Protein AF-B2TQX1-F1 (afdb_monomer_lite)

Foldseek 3Di:
DPPLVVLVVVLVVLLVVLQPDPADELVRLLVSLLVLLVSLVVDPDPVSNVSSLVSNVVSCVRNVADNQLSCVSNDPVQNVQWDADPQQFIAGVNPHTQGHRQQWPHWDWDQDPNWIKIWTAGPVRWIFIDTPVDDTDTDD

Secondary structure (DSSP, 8-state):
--HHHHHHHHHHHHHHHHHH-S---HHHHHHHHHHHHHHHHH---HHHHHHHHHHHHHHHHHTT--TTGGGGGG-HHHHTTEEE-TT-EEEETTTEEEEEGGGEEEEEEEEETTEEEEEEEETTS-EEEEETT-----B-

Organism: Clostridium botulinum (strain Eklund 17B / Type B) (NCBI:txid935198)

Radius of gyration: 15.99 Å; chains: 1; bounding box: 36×34×49 Å

pLDDT: mean 88.45, std 12.3, range [44.62, 98.25]

Structure (mmCIF, N/CA/C/O backbone):
data_AF-B2TQX1-F1
#
_entry.id   AF-B2TQX1-F1
#
loop_
_atom_site.group_PDB
_atom_site.id
_atom_site.type_symbol
_atom_site.label_atom_id
_atom_site.label_alt_id
_atom_site.label_comp_id
_atom_site.label_asym_id
_atom_site.label_entity_id
_atom_site.label_seq_id
_atom_site.pdbx_PDB_ins_code
_atom_site.Cartn_x
_atom_site.Cartn_y
_atom_site.Cartn_z
_atom_site.occupancy
_atom_site.B_iso_or_equiv
_atom_site.auth_seq_id
_atom_site.auth_comp_id
_atom_site.auth_asym_id
_atom_site.auth_atom_id
_atom_site.pdbx_PDB_model_num
ATOM 1 N N . MET A 1 1 ? 16.869 -4.262 -30.860 1.00 44.62 1 MET A N 1
ATOM 2 C CA . MET A 1 1 ? 17.009 -3.705 -29.494 1.00 44.62 1 MET A CA 1
ATOM 3 C C . MET A 1 1 ? 15.974 -4.373 -28.601 1.00 44.62 1 MET A C 1
ATOM 5 O O . MET A 1 1 ? 14.815 -4.416 -28.986 1.00 44.62 1 MET A O 1
ATOM 9 N N . ASN A 1 2 ? 16.390 -4.963 -27.475 1.00 48.06 2 ASN A N 1
ATOM 10 C CA . ASN A 1 2 ? 15.507 -5.701 -26.563 1.00 48.06 2 ASN A CA 1
ATOM 11 C C . ASN A 1 2 ? 14.569 -4.731 -25.831 1.00 48.06 2 ASN A C 1
ATOM 13 O O . ASN A 1 2 ? 14.999 -4.053 -24.900 1.00 48.06 2 ASN A O 1
ATOM 17 N N . SER A 1 3 ? 13.293 -4.691 -26.218 1.00 56.56 3 SER A N 1
ATOM 18 C CA . SER A 1 3 ? 12.239 -3.905 -25.553 1.00 56.56 3 SER A CA 1
ATOM 19 C C . SER A 1 3 ? 12.158 -4.170 -24.043 1.00 56.56 3 SER A C 1
ATOM 21 O O . SER A 1 3 ? 11.907 -3.251 -23.269 1.00 56.56 3 SER A O 1
ATOM 23 N N . LYS A 1 4 ? 12.480 -5.398 -23.606 1.00 57.31 4 LYS A N 1
ATOM 24 C CA . LYS A 1 4 ? 12.574 -5.775 -22.186 1.00 57.31 4 LYS A CA 1
ATOM 25 C C . LYS A 1 4 ? 13.635 -4.994 -21.401 1.00 57.31 4 LYS A C 1
ATOM 27 O O . LYS A 1 4 ? 13.433 -4.729 -20.223 1.00 57.31 4 LYS A O 1
ATOM 32 N N . LYS A 1 5 ? 14.748 -4.617 -22.039 1.00 55.75 5 LYS A N 1
ATOM 33 C CA . LYS A 1 5 ? 15.839 -3.869 -21.392 1.00 55.75 5 LYS A CA 1
ATOM 34 C C . LYS A 1 5 ? 15.441 -2.404 -21.176 1.00 55.75 5 LYS A C 1
ATOM 36 O O . LYS A 1 5 ? 15.601 -1.885 -20.081 1.00 55.75 5 LYS A O 1
ATOM 41 N N . TYR A 1 6 ? 14.790 -1.808 -22.178 1.00 55.06 6 TYR A N 1
ATOM 42 C CA . TYR A 1 6 ? 14.272 -0.436 -22.118 1.00 55.06 6 TYR A CA 1
ATOM 43 C C . TYR A 1 6 ? 13.227 -0.230 -21.009 1.00 55.06 6 TYR A C 1
ATOM 45 O O . TYR A 1 6 ? 13.190 0.827 -20.391 1.00 55.06 6 TYR A O 1
ATOM 53 N N . GLY A 1 7 ? 12.397 -1.239 -20.718 1.00 70.31 7 GLY A N 1
ATOM 54 C CA . GLY A 1 7 ? 11.419 -1.155 -19.626 1.00 70.31 7 GLY A CA 1
ATOM 55 C C . GLY A 1 7 ? 12.045 -1.152 -18.224 1.00 70.31 7 GLY A C 1
ATOM 56 O O . GLY A 1 7 ? 11.476 -0.578 -17.301 1.00 70.31 7 GLY A O 1
ATOM 57 N N . GLN A 1 8 ? 13.221 -1.762 -18.055 1.00 78.00 8 GLN A N 1
ATOM 58 C CA . GLN A 1 8 ? 13.893 -1.859 -16.754 1.00 78.00 8 GLN A CA 1
ATOM 59 C C . GLN A 1 8 ? 14.699 -0.612 -16.411 1.00 78.00 8 GLN A C 1
ATOM 61 O O . GLN A 1 8 ? 14.729 -0.223 -15.246 1.00 78.00 8 GLN A O 1
ATOM 66 N N . ASP A 1 9 ? 15.293 0.039 -17.411 1.00 83.06 9 ASP A N 1
ATOM 67 C CA . ASP A 1 9 ? 16.005 1.303 -17.215 1.00 83.06 9 ASP A CA 1
ATOM 68 C C . ASP A 1 9 ? 15.056 2.375 -16.644 1.00 83.06 9 ASP A C 1
ATOM 70 O O . ASP A 1 9 ? 15.403 3.062 -15.685 1.00 83.06 9 ASP A O 1
ATOM 74 N N . VAL A 1 10 ? 13.806 2.411 -17.129 1.00 85.88 10 VAL A N 1
ATOM 75 C CA . VAL A 1 10 ? 12.736 3.280 -16.600 1.00 85.88 10 VAL A CA 1
ATOM 76 C C . VAL A 1 10 ? 12.408 2.958 -15.139 1.00 85.88 10 VAL A C 1
ATOM 78 O O . VAL A 1 10 ? 12.193 3.864 -14.332 1.00 85.88 10 VAL A O 1
ATOM 81 N N . PHE A 1 11 ? 12.385 1.675 -14.759 1.00 88.56 11 PHE A N 1
ATOM 82 C CA . PHE A 1 11 ? 12.166 1.303 -13.361 1.00 88.56 11 PHE A CA 1
ATOM 83 C C . PHE A 1 11 ? 13.309 1.773 -12.468 1.00 88.56 11 PHE A C 1
ATOM 85 O O . PHE A 1 11 ? 13.052 2.330 -11.404 1.00 88.56 11 PHE A O 1
ATOM 92 N N . ILE A 1 12 ? 14.556 1.585 -12.900 1.00 89.81 12 ILE A N 1
ATOM 93 C CA . ILE A 1 12 ? 15.744 1.994 -12.145 1.00 89.81 12 ILE A CA 1
ATOM 94 C C . ILE A 1 12 ? 15.778 3.514 -11.972 1.00 89.81 12 ILE A C 1
ATOM 96 O O . ILE A 1 12 ? 16.022 3.993 -10.866 1.00 89.81 12 ILE A O 1
ATOM 100 N N . GLU A 1 13 ? 15.496 4.272 -13.032 1.00 91.94 13 GLU A N 1
ATOM 101 C CA . GLU A 1 13 ? 15.418 5.733 -12.978 1.00 91.94 13 GLU A CA 1
ATOM 102 C C . GLU A 1 13 ? 14.380 6.191 -11.948 1.00 91.94 13 GLU A C 1
ATOM 104 O O . GLU A 1 13 ? 14.705 6.966 -11.046 1.00 91.94 13 GLU A O 1
ATOM 109 N N . LYS A 1 14 ? 13.164 5.630 -11.998 1.00 93.19 14 LYS A N 1
ATOM 110 C CA . LYS A 1 14 ? 12.097 5.998 -11.061 1.00 93.19 14 LYS A CA 1
ATOM 111 C C . LYS A 1 14 ? 12.399 5.589 -9.618 1.00 93.19 14 LYS A C 1
ATOM 113 O O . LYS A 1 14 ? 12.109 6.340 -8.688 1.00 93.19 14 LYS A O 1
ATOM 118 N N . ILE A 1 15 ? 13.002 4.417 -9.415 1.00 93.56 15 ILE A N 1
ATOM 119 C CA . ILE A 1 15 ? 13.465 3.960 -8.098 1.00 93.56 15 ILE A CA 1
ATOM 120 C C . ILE A 1 15 ? 14.505 4.936 -7.543 1.00 93.56 15 ILE A C 1
ATOM 122 O O . ILE A 1 15 ? 14.409 5.317 -6.380 1.00 93.56 15 ILE A O 1
ATOM 126 N N . ASN A 1 16 ? 15.473 5.363 -8.356 1.00 93.88 16 ASN A N 1
ATOM 127 C CA . ASN A 1 16 ? 16.507 6.308 -7.940 1.00 93.88 16 ASN A CA 1
ATOM 128 C C . ASN A 1 16 ? 15.929 7.692 -7.623 1.00 93.88 16 ASN A C 1
ATOM 130 O O . ASN A 1 16 ? 16.309 8.281 -6.613 1.00 93.88 16 ASN A O 1
ATOM 134 N N . GLU A 1 17 ? 14.988 8.185 -8.433 1.00 95.38 17 GLU A N 1
ATOM 135 C CA . GLU A 1 17 ? 14.259 9.433 -8.174 1.00 95.38 17 GLU A CA 1
ATOM 136 C C . GLU A 1 17 ? 13.582 9.394 -6.795 1.00 95.38 17 GLU A C 1
ATOM 138 O O . GLU A 1 17 ? 13.800 10.276 -5.965 1.00 95.38 17 GLU A O 1
ATOM 143 N N . LEU A 1 18 ? 12.812 8.338 -6.512 1.00 95.06 18 LEU A N 1
ATOM 144 C CA . LEU A 1 18 ? 12.091 8.195 -5.245 1.00 95.06 18 LEU A CA 1
ATOM 145 C C . LEU A 1 18 ? 13.027 7.937 -4.062 1.00 95.06 18 LEU A C 1
ATOM 147 O O . LEU A 1 18 ? 12.806 8.459 -2.974 1.00 95.06 18 LEU A O 1
ATOM 151 N N . LYS A 1 19 ? 14.096 7.164 -4.266 1.00 92.50 19 LYS A N 1
ATOM 152 C CA . LYS A 1 19 ? 15.097 6.874 -3.236 1.00 92.50 19 LYS A CA 1
ATOM 153 C C . LYS A 1 19 ? 15.841 8.130 -2.788 1.00 92.50 19 LYS A C 1
ATOM 155 O O . LYS A 1 19 ? 16.187 8.218 -1.610 1.00 92.50 19 LYS A O 1
ATOM 160 N N . ASN A 1 20 ? 16.106 9.055 -3.708 1.00 92.88 20 ASN A N 1
ATOM 161 C CA . ASN A 1 20 ? 16.886 10.266 -3.453 1.00 92.88 20 ASN A CA 1
ATOM 162 C C . ASN A 1 20 ? 16.022 11.492 -3.131 1.00 92.88 20 ASN A C 1
ATOM 164 O O . ASN A 1 20 ? 16.570 12.550 -2.833 1.00 92.88 20 ASN A O 1
ATOM 168 N N . LYS A 1 21 ? 14.691 11.372 -3.181 1.00 94.19 21 LYS A N 1
ATOM 169 C CA . LYS A 1 21 ? 13.789 12.436 -2.736 1.00 94.19 21 LYS A CA 1
ATOM 170 C C . LYS A 1 21 ? 14.009 12.698 -1.241 1.00 94.19 21 LYS A C 1
ATOM 172 O O . LYS A 1 21 ? 14.085 11.756 -0.458 1.00 94.19 21 LYS A O 1
ATOM 177 N N . GLU A 1 22 ? 14.126 13.973 -0.870 1.00 89.31 22 GLU A N 1
ATOM 178 C CA . GLU A 1 22 ? 14.482 14.380 0.499 1.00 89.31 22 GLU A CA 1
ATOM 179 C C . GLU A 1 22 ? 13.361 14.161 1.515 1.00 89.31 22 GLU A C 1
ATOM 181 O O . GLU A 1 22 ? 13.643 13.816 2.654 1.00 89.31 22 GLU A O 1
ATOM 186 N N . ASN A 1 23 ? 12.109 14.402 1.116 1.00 91.81 23 ASN A N 1
ATOM 187 C CA . ASN A 1 23 ? 10.949 14.327 2.001 1.00 91.81 23 ASN A CA 1
ATOM 188 C C . ASN A 1 23 ? 9.710 13.853 1.236 1.00 91.81 23 ASN A C 1
ATOM 190 O O . ASN A 1 23 ? 9.518 14.208 0.067 1.00 91.81 23 ASN A O 1
ATOM 194 N N . PHE A 1 24 ? 8.820 13.139 1.923 1.00 96.31 24 PHE A N 1
ATOM 195 C CA . PHE A 1 24 ? 7.490 12.788 1.426 1.00 96.31 24 PHE A CA 1
ATOM 196 C C . PHE A 1 24 ? 6.400 13.393 2.312 1.00 96.31 24 PHE A C 1
ATOM 198 O O . PHE A 1 24 ? 6.427 13.268 3.534 1.00 96.31 24 PHE A O 1
ATOM 205 N N . THR A 1 25 ? 5.399 14.011 1.683 1.00 96.56 25 THR A N 1
ATOM 206 C CA . THR A 1 25 ? 4.096 14.202 2.334 1.00 96.56 25 THR A CA 1
ATOM 207 C C . THR A 1 25 ? 3.382 12.851 2.430 1.00 96.56 25 THR A C 1
ATOM 209 O O . THR A 1 25 ? 3.742 11.909 1.720 1.00 96.56 25 THR A O 1
ATOM 212 N N . LEU A 1 26 ? 2.355 12.739 3.278 1.00 96.31 26 LEU A N 1
ATOM 213 C CA . LEU A 1 26 ? 1.568 11.506 3.376 1.00 96.31 26 LEU A CA 1
ATOM 214 C C . LEU A 1 26 ? 0.982 11.105 2.013 1.00 96.31 26 LEU A C 1
ATOM 216 O O . LEU A 1 26 ? 1.184 9.976 1.568 1.00 96.31 26 LEU A O 1
ATOM 220 N N . ASP A 1 27 ? 0.329 12.041 1.326 1.00 96.25 27 ASP A N 1
ATOM 221 C CA . ASP A 1 27 ? -0.319 11.783 0.038 1.00 96.25 27 ASP A CA 1
ATOM 222 C C . ASP A 1 27 ? 0.700 11.395 -1.043 1.00 96.25 27 ASP A C 1
ATOM 224 O O . ASP A 1 27 ? 0.510 10.403 -1.758 1.00 96.25 27 ASP A O 1
ATOM 228 N N . ASP A 1 28 ? 1.824 12.117 -1.123 1.00 96.56 28 ASP A N 1
ATOM 229 C CA . ASP A 1 28 ? 2.902 11.808 -2.069 1.00 96.56 28 ASP A CA 1
ATOM 230 C C . ASP A 1 28 ? 3.544 10.452 -1.776 1.00 96.56 28 ASP A C 1
ATOM 232 O O . ASP A 1 28 ? 3.858 9.698 -2.702 1.00 96.56 28 ASP A O 1
ATOM 236 N N . GLY A 1 29 ? 3.739 10.126 -0.497 1.00 97.44 29 GLY A N 1
ATOM 237 C CA . GLY A 1 29 ? 4.306 8.856 -0.062 1.00 97.44 29 GLY A CA 1
ATOM 238 C C . GLY A 1 29 ? 3.403 7.684 -0.425 1.00 97.44 29 GLY A C 1
ATOM 239 O O . GLY A 1 29 ? 3.859 6.744 -1.076 1.00 97.44 29 GLY A O 1
ATOM 240 N N . ILE A 1 30 ? 2.107 7.764 -0.110 1.00 97.88 30 ILE A N 1
ATOM 241 C CA . ILE A 1 30 ? 1.129 6.725 -0.468 1.00 97.88 30 ILE A CA 1
ATOM 242 C C . ILE A 1 30 ? 1.033 6.559 -1.989 1.00 97.88 30 ILE A C 1
ATOM 244 O O . ILE A 1 30 ? 1.037 5.430 -2.490 1.00 97.88 30 ILE A O 1
ATOM 248 N N . LYS A 1 31 ? 1.011 7.659 -2.751 1.00 97.62 31 LYS A N 1
ATOM 249 C CA . LYS A 1 31 ? 1.018 7.614 -4.221 1.00 97.62 31 LYS A CA 1
ATOM 250 C C . LYS A 1 31 ? 2.277 6.933 -4.768 1.00 97.62 31 LYS A C 1
ATOM 252 O O . LYS A 1 31 ? 2.191 6.107 -5.681 1.00 97.62 31 LYS A O 1
ATOM 257 N N . SER A 1 32 ? 3.436 7.248 -4.196 1.00 98.00 32 SER A N 1
ATOM 258 C CA . SER A 1 32 ? 4.723 6.667 -4.593 1.00 98.00 32 SER A CA 1
ATOM 259 C C . SER A 1 32 ? 4.792 5.176 -4.269 1.00 98.00 32 SER A C 1
ATOM 261 O O . SER A 1 32 ? 5.201 4.389 -5.116 1.00 98.00 32 SER A O 1
ATOM 263 N N . ILE A 1 33 ? 4.304 4.765 -3.097 1.00 98.25 33 ILE A N 1
ATOM 264 C CA . ILE A 1 33 ? 4.205 3.358 -2.687 1.00 98.25 33 ILE A CA 1
ATOM 265 C C . ILE A 1 33 ? 3.324 2.558 -3.652 1.00 98.25 33 ILE A C 1
ATOM 267 O O . ILE A 1 33 ? 3.730 1.490 -4.105 1.00 98.25 33 ILE A O 1
ATOM 271 N N . LYS A 1 34 ? 2.138 3.069 -4.009 1.00 98.00 34 LYS A N 1
ATOM 272 C CA . LYS A 1 34 ? 1.256 2.399 -4.982 1.00 98.00 34 LYS A CA 1
ATOM 273 C C . LYS A 1 34 ? 1.935 2.239 -6.341 1.00 98.00 34 LYS A C 1
ATOM 275 O O . LYS A 1 34 ? 1.926 1.146 -6.893 1.00 98.00 34 LYS A O 1
ATOM 280 N N . THR A 1 35 ? 2.594 3.298 -6.812 1.00 96.75 35 THR A N 1
ATOM 281 C CA . THR A 1 35 ? 3.352 3.287 -8.074 1.00 96.75 35 THR A CA 1
ATOM 282 C C . THR A 1 35 ? 4.470 2.244 -8.047 1.00 96.75 35 THR A C 1
ATOM 284 O O . THR A 1 35 ? 4.668 1.506 -9.009 1.00 96.75 35 THR A O 1
ATOM 287 N N . LEU A 1 36 ? 5.195 2.150 -6.933 1.00 97.19 36 LEU A N 1
ATOM 288 C CA . LEU A 1 36 ? 6.257 1.168 -6.742 1.00 97.19 36 LEU A CA 1
ATOM 289 C C . LEU A 1 36 ? 5.717 -0.267 -6.760 1.00 97.19 36 LEU A C 1
ATOM 291 O O . LEU A 1 36 ? 6.322 -1.129 -7.393 1.00 97.19 36 LEU A O 1
ATOM 295 N N . TYR A 1 37 ? 4.559 -0.526 -6.150 1.00 97.31 37 TYR A N 1
ATOM 296 C CA . TYR A 1 37 ? 3.905 -1.827 -6.274 1.00 97.31 37 TYR A CA 1
ATOM 297 C C . TYR A 1 37 ? 3.434 -2.114 -7.714 1.00 97.31 37 TYR A C 1
ATOM 299 O O . TYR A 1 37 ? 3.696 -3.209 -8.205 1.00 97.31 37 TYR A O 1
ATOM 307 N N . ASP A 1 38 ? 2.868 -1.134 -8.435 1.00 95.12 38 ASP A N 1
ATOM 308 C CA . ASP A 1 38 ? 2.506 -1.290 -9.860 1.00 95.12 38 ASP A CA 1
ATOM 309 C C . ASP A 1 38 ? 3.726 -1.655 -10.722 1.00 95.12 38 ASP A C 1
ATOM 311 O O . ASP A 1 38 ? 3.639 -2.459 -11.653 1.00 95.12 38 ASP A O 1
ATOM 315 N N . MET A 1 39 ? 4.884 -1.058 -10.426 1.00 94.19 39 MET A N 1
ATOM 316 C CA . MET A 1 39 ? 6.151 -1.386 -11.080 1.00 94.19 39 MET A CA 1
ATOM 317 C C . MET A 1 39 ? 6.629 -2.789 -10.700 1.00 94.19 39 MET A C 1
ATOM 319 O O . MET A 1 39 ? 7.095 -3.534 -11.561 1.00 94.19 39 MET A O 1
ATOM 323 N N . LYS A 1 40 ? 6.501 -3.167 -9.423 1.00 93.88 40 LYS A N 1
ATOM 324 C CA . LYS A 1 40 ? 6.919 -4.475 -8.905 1.00 93.88 40 LYS A CA 1
ATOM 325 C C . LYS A 1 40 ? 6.153 -5.631 -9.544 1.00 93.88 40 LYS A C 1
ATOM 327 O O . LYS A 1 40 ? 6.761 -6.678 -9.774 1.00 93.88 40 LYS A O 1
ATOM 332 N N . ASP A 1 41 ? 4.868 -5.446 -9.830 1.00 92.38 41 ASP A N 1
ATOM 333 C CA . ASP A 1 41 ? 4.018 -6.453 -10.481 1.00 92.38 41 ASP A CA 1
ATOM 334 C C . ASP A 1 41 ? 4.441 -6.702 -11.937 1.00 92.38 41 ASP A C 1
ATOM 336 O O . ASP A 1 41 ? 4.364 -7.821 -12.436 1.00 92.38 41 ASP A O 1
ATOM 340 N N . LYS A 1 42 ? 4.977 -5.669 -12.599 1.00 90.94 42 LYS A N 1
ATOM 341 C CA . LYS A 1 42 ? 5.449 -5.707 -13.994 1.00 90.94 42 LYS A CA 1
ATOM 342 C C . LYS A 1 42 ? 6.937 -6.050 -14.124 1.00 90.94 42 LYS A C 1
ATOM 344 O O . LYS A 1 42 ? 7.443 -6.196 -15.237 1.00 90.94 42 LYS A O 1
ATOM 349 N N . CYS A 1 43 ? 7.666 -6.132 -13.012 1.00 88.81 43 CYS A N 1
ATOM 350 C CA . CYS A 1 43 ? 9.106 -6.351 -13.009 1.00 88.81 43 CYS A CA 1
ATOM 351 C C . CYS A 1 43 ? 9.450 -7.844 -12.933 1.00 88.81 43 CYS A C 1
ATOM 353 O O . CYS A 1 43 ? 9.127 -8.520 -11.960 1.00 88.81 43 CYS A O 1
ATOM 355 N N . GLU A 1 44 ? 10.171 -8.348 -13.937 1.00 85.62 44 GLU A N 1
ATOM 356 C CA . GLU A 1 44 ? 10.629 -9.746 -13.983 1.00 85.62 44 GLU A CA 1
ATOM 357 C C . GLU A 1 44 ? 11.925 -9.985 -13.170 1.00 85.62 44 GLU A C 1
ATOM 359 O O . GLU A 1 44 ? 12.209 -11.119 -12.789 1.00 85.62 44 GLU A O 1
ATOM 364 N N . LEU A 1 45 ? 12.720 -8.943 -12.876 1.00 88.81 45 LEU A N 1
ATOM 365 C CA . LEU A 1 45 ? 14.010 -9.086 -12.183 1.00 88.81 45 LEU A CA 1
ATOM 366 C C . LEU A 1 45 ? 13.876 -9.004 -10.665 1.00 88.81 45 LEU A C 1
ATOM 368 O O . LEU A 1 45 ? 13.557 -7.951 -10.116 1.00 88.81 45 LEU A O 1
ATOM 372 N N . LEU A 1 46 ? 14.245 -10.088 -9.983 1.00 87.81 46 LEU A N 1
ATOM 373 C CA . LEU A 1 46 ? 14.210 -10.181 -8.520 1.00 87.81 46 LEU A CA 1
ATOM 374 C C . LEU A 1 46 ? 15.001 -9.062 -7.825 1.00 87.81 46 LEU A C 1
ATOM 376 O O . LEU A 1 46 ? 14.465 -8.414 -6.936 1.00 87.81 46 LEU A O 1
ATOM 380 N N . SER A 1 47 ? 16.214 -8.748 -8.289 1.00 89.75 47 SER A N 1
ATOM 381 C CA . SER A 1 47 ? 17.052 -7.700 -7.680 1.00 89.75 47 SER A CA 1
ATOM 382 C C . SER A 1 47 ? 16.407 -6.308 -7.696 1.00 89.75 47 SER A C 1
ATOM 384 O O . SER A 1 47 ? 16.554 -5.533 -6.748 1.00 89.75 47 SER A O 1
ATOM 386 N N . ILE A 1 48 ? 15.662 -5.981 -8.756 1.00 90.44 48 ILE A N 1
ATOM 387 C CA . ILE A 1 48 ? 14.918 -4.721 -8.850 1.00 90.44 48 ILE A CA 1
ATOM 388 C C . ILE A 1 48 ? 13.705 -4.766 -7.918 1.00 90.44 48 ILE A C 1
ATOM 390 O O . ILE A 1 48 ? 13.449 -3.792 -7.216 1.00 90.44 48 ILE A O 1
ATOM 394 N N . ARG A 1 49 ? 12.988 -5.895 -7.853 1.00 93.06 49 ARG A N 1
ATOM 395 C CA . ARG A 1 49 ? 11.839 -6.071 -6.947 1.00 93.06 49 ARG A CA 1
ATOM 396 C C . ARG A 1 49 ? 12.234 -5.932 -5.474 1.00 93.06 49 ARG A C 1
ATOM 398 O O . ARG A 1 49 ? 11.522 -5.257 -4.737 1.00 93.06 49 ARG A O 1
ATOM 405 N N . ASP A 1 50 ? 13.374 -6.489 -5.074 1.00 93.94 50 ASP A N 1
ATOM 406 C CA . ASP A 1 50 ? 13.908 -6.350 -3.712 1.00 93.94 50 ASP A CA 1
ATOM 407 C C . ASP A 1 50 ? 14.281 -4.892 -3.410 1.00 93.94 50 ASP A C 1
ATOM 409 O O . ASP A 1 50 ? 13.996 -4.363 -2.334 1.00 93.94 50 ASP A O 1
ATOM 413 N N . THR A 1 51 ? 14.865 -4.202 -4.395 1.00 94.94 51 THR A N 1
ATOM 414 C CA . THR A 1 51 ? 15.161 -2.768 -4.285 1.00 94.94 51 THR A CA 1
ATOM 415 C C . THR A 1 51 ? 13.880 -1.946 -4.125 1.00 94.94 51 THR A C 1
ATOM 417 O O . THR A 1 51 ? 13.840 -1.031 -3.302 1.00 94.94 51 THR A O 1
ATOM 420 N N . ILE A 1 52 ? 12.818 -2.281 -4.866 1.00 96.00 52 ILE A N 1
ATOM 421 C CA . ILE A 1 52 ? 11.506 -1.644 -4.727 1.00 96.00 52 ILE A CA 1
ATOM 422 C C . ILE A 1 52 ? 10.967 -1.817 -3.300 1.00 96.00 52 ILE A C 1
ATOM 424 O O . ILE A 1 52 ? 10.525 -0.832 -2.714 1.00 96.00 52 ILE A O 1
ATOM 428 N N . ASP A 1 53 ? 11.050 -3.015 -2.714 1.00 95.88 53 ASP A N 1
ATOM 429 C CA . ASP A 1 53 ? 10.593 -3.255 -1.336 1.00 95.88 53 ASP A CA 1
ATOM 430 C C . ASP A 1 53 ? 11.344 -2.396 -0.316 1.00 95.88 53 ASP A C 1
ATOM 432 O O . ASP A 1 53 ? 10.733 -1.811 0.581 1.00 95.88 53 ASP A O 1
ATOM 436 N N . ILE A 1 54 ? 12.661 -2.255 -0.480 1.00 95.88 54 ILE A N 1
ATOM 437 C CA . ILE A 1 54 ? 13.477 -1.377 0.368 1.00 95.88 54 ILE A CA 1
ATOM 438 C C . ILE A 1 54 ? 12.998 0.075 0.261 1.00 95.88 54 ILE A C 1
ATOM 440 O O . ILE A 1 54 ? 12.836 0.743 1.284 1.00 95.88 54 ILE A O 1
ATOM 444 N N . VAL A 1 55 ? 12.745 0.570 -0.956 1.00 96.94 55 VAL A N 1
ATOM 445 C CA . VAL A 1 55 ? 12.276 1.950 -1.158 1.00 96.94 55 VAL A CA 1
ATOM 446 C C . VAL A 1 55 ? 10.861 2.143 -0.614 1.00 96.94 55 VAL A C 1
ATOM 448 O O . VAL A 1 55 ? 10.617 3.145 0.051 1.00 96.94 55 VAL A O 1
ATOM 451 N N . ILE A 1 56 ? 9.949 1.184 -0.803 1.00 98.06 56 ILE A N 1
ATOM 452 C CA . ILE A 1 56 ? 8.602 1.219 -0.211 1.00 98.06 56 ILE A CA 1
ATOM 453 C C . ILE A 1 56 ? 8.692 1.373 1.308 1.00 98.06 56 ILE A C 1
ATOM 455 O O . ILE A 1 56 ? 8.026 2.238 1.876 1.00 98.06 56 ILE A O 1
ATOM 459 N N . PHE A 1 57 ? 9.527 0.570 1.974 1.00 96.19 57 PHE A N 1
ATOM 460 C CA . PHE A 1 57 ? 9.670 0.643 3.428 1.00 96.19 57 PHE A CA 1
ATOM 461 C C . PHE A 1 57 ? 10.338 1.934 3.898 1.00 96.19 57 PHE A C 1
ATOM 463 O O . PHE A 1 57 ? 9.933 2.465 4.930 1.00 96.19 57 PHE A O 1
ATOM 470 N N . LYS A 1 58 ? 11.298 2.471 3.135 1.00 96.19 58 LYS A N 1
ATOM 471 C CA . LYS A 1 58 ? 11.880 3.791 3.405 1.00 96.19 58 LYS A CA 1
ATOM 472 C C . LYS A 1 58 ? 10.804 4.882 3.353 1.00 96.19 58 LYS A C 1
ATOM 474 O O . LYS A 1 58 ? 10.654 5.625 4.316 1.00 96.19 58 LYS A O 1
ATOM 479 N N . ILE A 1 59 ? 10.016 4.936 2.275 1.00 97.56 59 ILE A N 1
ATOM 480 C CA . ILE A 1 59 ? 8.939 5.928 2.123 1.00 97.56 59 ILE A CA 1
ATOM 481 C C . ILE A 1 59 ? 7.910 5.774 3.246 1.00 97.56 59 ILE A C 1
ATOM 483 O O . ILE A 1 59 ? 7.515 6.769 3.845 1.00 97.56 59 ILE A O 1
ATOM 487 N N . ALA A 1 60 ? 7.506 4.539 3.564 1.00 96.75 60 ALA A N 1
ATOM 488 C CA . ALA A 1 60 ? 6.566 4.260 4.648 1.00 96.75 60 ALA A CA 1
ATOM 489 C C . ALA A 1 60 ? 7.075 4.792 5.998 1.00 96.75 60 ALA A C 1
ATOM 491 O O . ALA A 1 60 ? 6.309 5.394 6.746 1.00 96.75 60 ALA A O 1
ATOM 492 N N . GLN A 1 61 ? 8.369 4.630 6.286 1.00 95.19 61 GLN A N 1
ATOM 493 C CA . GLN A 1 61 ? 8.986 5.172 7.494 1.00 95.19 61 GLN A CA 1
ATOM 494 C C . GLN A 1 61 ? 8.954 6.707 7.522 1.00 95.19 61 GLN A C 1
ATOM 496 O O . GLN A 1 61 ? 8.616 7.278 8.556 1.00 95.19 61 GLN A O 1
ATOM 501 N N . GLU A 1 62 ? 9.261 7.371 6.405 1.00 95.50 62 GLU A N 1
ATOM 502 C CA . GLU A 1 62 ? 9.272 8.840 6.319 1.00 95.50 62 GLU A CA 1
ATOM 503 C C . GLU A 1 62 ? 7.887 9.465 6.522 1.00 95.50 62 GLU A C 1
ATOM 505 O O . GLU A 1 62 ? 7.766 10.511 7.156 1.00 95.50 62 GLU A O 1
ATOM 510 N N . ILE A 1 63 ? 6.828 8.801 6.054 1.00 95.81 63 ILE A N 1
ATOM 511 C CA . ILE A 1 63 ? 5.441 9.252 6.255 1.00 95.81 63 ILE A CA 1
ATOM 512 C C . ILE A 1 63 ? 4.809 8.718 7.554 1.00 95.81 63 ILE A C 1
ATOM 514 O O . ILE A 1 63 ? 3.603 8.879 7.766 1.00 95.81 63 ILE A O 1
ATOM 518 N N . PHE A 1 64 ? 5.607 8.089 8.429 1.00 94.50 64 PHE A N 1
ATOM 519 C CA . PHE A 1 64 ? 5.171 7.472 9.688 1.00 94.50 64 PHE A CA 1
ATOM 520 C C . PHE A 1 64 ? 4.009 6.483 9.497 1.00 94.50 64 PHE A C 1
ATOM 522 O O . PHE A 1 64 ? 3.001 6.546 10.197 1.00 94.50 64 PHE A O 1
ATOM 529 N N . PHE A 1 65 ? 4.128 5.595 8.512 1.00 95.50 65 PHE A N 1
ATOM 530 C CA . PHE A 1 65 ? 3.138 4.575 8.184 1.00 95.50 65 PHE A CA 1
ATOM 531 C C . PHE A 1 65 ? 3.711 3.184 8.454 1.00 95.50 65 PHE A C 1
ATOM 533 O O . PHE A 1 65 ? 4.793 2.834 7.979 1.00 95.50 65 PHE A O 1
ATOM 540 N N . SER A 1 66 ? 2.981 2.375 9.224 1.00 93.81 66 SER A N 1
ATOM 541 C CA . SER A 1 66 ? 3.428 1.041 9.630 1.00 93.81 66 SER A CA 1
ATOM 542 C C . SER A 1 66 ? 3.885 0.177 8.449 1.00 93.81 66 SER A C 1
ATOM 544 O O . SER A 1 66 ? 3.195 0.032 7.434 1.00 93.81 66 SER A O 1
ATOM 546 N N . LYS A 1 67 ? 5.032 -0.491 8.630 1.00 93.06 67 LYS A N 1
ATOM 547 C CA . LYS A 1 67 ? 5.578 -1.476 7.683 1.00 93.06 67 LYS A CA 1
ATOM 548 C C . LYS A 1 67 ? 4.608 -2.628 7.407 1.00 93.06 67 LYS A C 1
ATOM 550 O O . LYS A 1 67 ? 4.662 -3.236 6.345 1.00 93.06 67 LYS A O 1
ATOM 555 N N . ILE A 1 68 ? 3.734 -2.958 8.354 1.00 94.69 68 ILE A N 1
ATOM 556 C CA . ILE A 1 68 ? 2.716 -3.990 8.139 1.00 94.69 68 ILE A CA 1
ATOM 557 C C . ILE A 1 68 ? 1.596 -3.409 7.280 1.00 94.69 68 ILE A C 1
ATOM 559 O O . ILE A 1 68 ? 1.231 -4.008 6.270 1.00 94.69 68 ILE A O 1
ATOM 563 N N . ALA A 1 69 ? 1.108 -2.218 7.633 1.00 95.12 69 ALA A N 1
ATOM 564 C CA . ALA A 1 69 ? 0.028 -1.547 6.922 1.00 95.12 69 ALA A CA 1
ATOM 565 C C . ALA A 1 69 ? 0.359 -1.278 5.451 1.00 95.12 69 ALA A C 1
ATOM 567 O O . ALA A 1 69 ? -0.511 -1.431 4.599 1.00 95.12 69 ALA A O 1
ATOM 568 N N . VAL A 1 70 ? 1.610 -0.937 5.120 1.00 96.25 70 VAL A N 1
ATOM 569 C CA . VAL A 1 70 ? 2.001 -0.651 3.727 1.00 96.25 70 VAL A CA 1
ATOM 570 C C . VAL A 1 70 ? 1.803 -1.847 2.791 1.00 96.25 70 VAL A C 1
ATOM 572 O O . VAL A 1 70 ? 1.582 -1.671 1.594 1.00 96.25 70 VAL A O 1
ATOM 575 N N . ASN A 1 71 ? 1.820 -3.073 3.325 1.00 95.56 71 ASN A N 1
ATOM 576 C CA . ASN A 1 71 ? 1.592 -4.282 2.536 1.00 95.56 71 ASN A CA 1
ATOM 577 C C . ASN A 1 71 ? 0.148 -4.408 2.043 1.00 95.56 71 ASN A C 1
ATOM 579 O O . ASN A 1 71 ? -0.103 -5.210 1.149 1.00 95.56 71 ASN A O 1
ATOM 583 N N . ILE A 1 72 ? -0.794 -3.605 2.551 1.00 94.00 72 ILE A N 1
ATOM 584 C CA . ILE A 1 72 ? -2.161 -3.569 2.019 1.00 94.00 72 ILE A CA 1
ATOM 585 C C . ILE A 1 72 ? -2.180 -3.158 0.539 1.00 94.00 72 ILE A C 1
ATOM 587 O O . ILE A 1 72 ? -2.993 -3.645 -0.241 1.00 94.00 72 ILE A O 1
ATOM 591 N N . PHE A 1 73 ? -1.227 -2.316 0.125 1.00 96.25 73 PHE A N 1
ATOM 592 C CA . PHE A 1 73 ? -1.096 -1.871 -1.258 1.00 96.25 73 PHE A CA 1
ATOM 593 C C . PHE A 1 73 ? -0.429 -2.913 -2.154 1.00 96.25 73 PHE A C 1
ATOM 595 O O . PHE A 1 73 ? -0.417 -2.728 -3.363 1.00 96.25 73 PHE A O 1
ATOM 602 N N . LYS A 1 74 ? 0.094 -4.020 -1.617 1.00 95.31 74 LYS A N 1
ATOM 603 C CA . LYS A 1 74 ? 0.674 -5.094 -2.432 1.00 95.31 74 LYS A CA 1
ATOM 604 C C . LYS A 1 74 ? -0.365 -5.733 -3.357 1.00 95.31 74 LYS A C 1
ATOM 606 O O . LYS A 1 74 ? -0.014 -6.154 -4.451 1.00 95.31 74 LYS A O 1
ATOM 611 N N . TYR A 1 75 ? -1.628 -5.780 -2.947 1.00 93.06 75 TYR A N 1
ATOM 612 C CA . TYR A 1 75 ? -2.677 -6.505 -3.661 1.00 93.06 75 TYR A CA 1
ATOM 613 C C . TYR A 1 75 ? -3.277 -5.658 -4.789 1.00 93.06 75 TYR A C 1
ATOM 615 O O . TYR A 1 75 ? -4.106 -4.783 -4.536 1.00 93.06 75 TYR A O 1
ATOM 623 N N . GLU A 1 76 ? -2.850 -5.921 -6.028 1.00 92.38 76 GLU A N 1
ATOM 624 C CA . GLU A 1 76 ? -3.189 -5.148 -7.236 1.00 92.38 76 GLU A CA 1
ATOM 625 C C . GLU A 1 76 ? -4.692 -4.856 -7.361 1.00 92.38 76 GLU A C 1
ATOM 627 O O . GLU A 1 76 ? -5.080 -3.697 -7.512 1.00 92.38 76 GLU A O 1
ATOM 632 N N . LYS A 1 77 ? -5.545 -5.874 -7.182 1.00 89.69 77 LYS A N 1
ATOM 633 C CA . LYS A 1 77 ? -7.008 -5.749 -7.311 1.00 89.69 77 LYS A CA 1
ATOM 634 C C . LYS A 1 77 ? -7.655 -4.752 -6.345 1.00 89.69 77 LYS A C 1
ATOM 636 O O . LYS A 1 77 ? -8.689 -4.166 -6.661 1.00 89.69 77 LYS A O 1
ATOM 641 N N . PHE A 1 78 ? -7.058 -4.550 -5.171 1.00 90.38 78 PHE A N 1
ATOM 642 C CA . PHE A 1 78 ? -7.609 -3.701 -4.108 1.00 90.38 78 PHE A CA 1
ATOM 643 C C . PHE A 1 78 ? -6.850 -2.377 -3.947 1.00 90.38 78 PHE A C 1
ATOM 645 O O . PHE A 1 78 ? -7.385 -1.416 -3.398 1.00 90.38 78 PHE A O 1
ATOM 652 N N . ARG A 1 79 ? -5.609 -2.296 -4.441 1.00 94.56 79 ARG A N 1
ATOM 653 C CA . ARG A 1 79 ? -4.667 -1.179 -4.248 1.00 94.56 79 ARG A CA 1
ATOM 654 C C . ARG A 1 79 ? -5.266 0.195 -4.547 1.00 94.56 79 ARG A C 1
ATOM 656 O O . ARG A 1 79 ? -5.051 1.144 -3.788 1.00 94.56 79 ARG A O 1
ATOM 663 N N . SER A 1 80 ? -5.984 0.318 -5.661 1.00 93.88 80 SER A N 1
ATO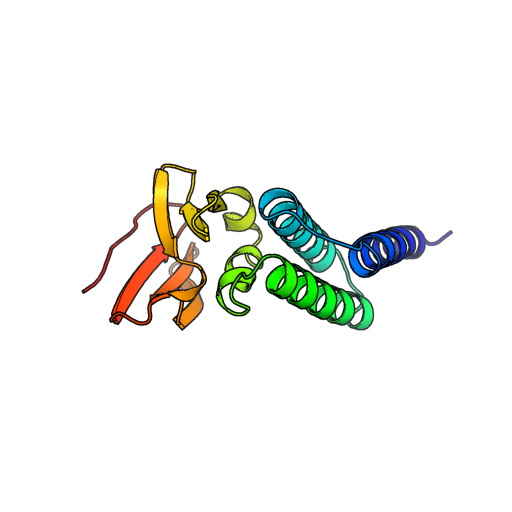M 664 C CA . SER A 1 80 ? -6.584 1.582 -6.105 1.00 93.88 80 SER A CA 1
ATOM 665 C C . SER A 1 80 ? -7.755 2.019 -5.223 1.00 93.88 80 SER A C 1
ATOM 667 O O . SER A 1 80 ? -7.985 3.217 -5.083 1.00 93.88 80 SER A O 1
ATOM 669 N N . LYS A 1 81 ? -8.435 1.064 -4.580 1.00 93.00 81 LYS A N 1
ATOM 670 C CA . LYS A 1 81 ? -9.597 1.291 -3.716 1.00 93.00 81 LYS A CA 1
ATOM 671 C C . LYS A 1 81 ? -9.223 1.793 -2.327 1.00 93.00 81 LYS A C 1
ATOM 673 O O . LYS A 1 81 ? -10.071 2.352 -1.641 1.00 93.00 81 LYS A O 1
ATOM 678 N N . PHE A 1 82 ? -7.977 1.603 -1.900 1.00 94.19 82 PHE A N 1
ATOM 679 C CA . PHE A 1 82 ? -7.519 2.112 -0.612 1.00 94.19 82 PHE A CA 1
ATOM 680 C C . PHE A 1 82 ? -7.175 3.597 -0.679 1.00 94.19 82 PHE A C 1
ATOM 682 O O . PHE A 1 82 ? -6.409 4.018 -1.543 1.00 94.19 82 PHE A O 1
ATOM 689 N N . SER A 1 83 ? -7.641 4.385 0.278 1.00 95.25 83 SER A N 1
ATOM 690 C CA . SER A 1 83 ? -7.161 5.746 0.531 1.00 95.25 83 SER A CA 1
ATOM 691 C C . SER A 1 83 ? -6.693 5.877 1.977 1.00 95.25 83 SER A C 1
ATOM 693 O O . SER A 1 83 ? -6.980 5.025 2.817 1.00 95.25 83 SER A O 1
ATOM 695 N N . VAL A 1 84 ? -5.899 6.909 2.254 1.00 97.25 84 VAL A N 1
ATOM 696 C CA . VAL A 1 84 ? -5.382 7.198 3.592 1.00 97.25 84 VAL A CA 1
ATOM 697 C C . VAL A 1 84 ? -5.668 8.661 3.882 1.00 97.25 84 VAL A C 1
ATOM 699 O O . VAL A 1 84 ? -5.369 9.508 3.046 1.00 97.25 84 VAL A O 1
ATOM 702 N N . ASP A 1 85 ? -6.276 8.951 5.028 1.00 96.19 85 ASP A N 1
ATOM 703 C CA . ASP A 1 85 ? -6.496 10.332 5.462 1.00 96.19 85 ASP A CA 1
ATOM 704 C C . ASP A 1 85 ? -5.315 10.875 6.284 1.00 96.19 85 ASP A C 1
ATOM 706 O O . ASP A 1 85 ? -4.386 10.149 6.634 1.00 96.19 85 ASP A O 1
ATOM 710 N N . GLN A 1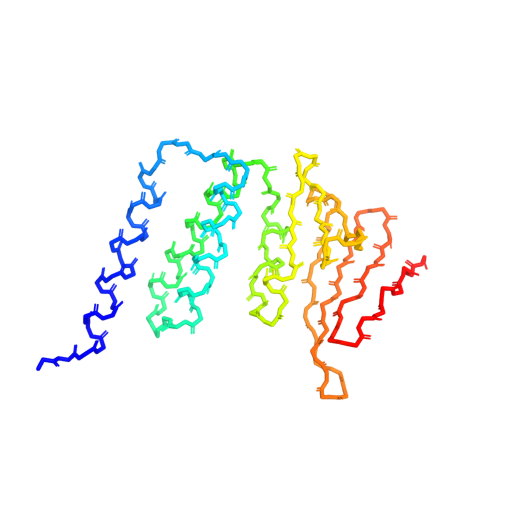 86 ? -5.360 12.159 6.645 1.00 94.62 86 GLN A N 1
ATOM 711 C CA . GLN A 1 86 ? -4.295 12.819 7.418 1.00 94.62 86 GLN A CA 1
ATOM 712 C C . GLN A 1 86 ? -4.060 12.195 8.808 1.00 94.62 86 GLN A C 1
ATOM 714 O O . GLN A 1 86 ? -2.957 12.277 9.353 1.00 94.62 86 GLN A O 1
ATOM 719 N N . ASN A 1 87 ? -5.064 11.505 9.359 1.00 94.50 87 ASN A N 1
ATOM 720 C CA . ASN A 1 87 ? -4.966 10.756 10.612 1.00 94.50 87 ASN A CA 1
ATOM 721 C C . ASN A 1 87 ? -4.413 9.337 10.405 1.00 94.50 87 ASN A C 1
ATOM 723 O O . ASN A 1 87 ? -4.410 8.536 11.341 1.00 94.50 87 ASN A O 1
ATOM 727 N N . LYS A 1 88 ? -3.942 9.019 9.191 1.00 95.38 88 LYS A N 1
ATOM 728 C CA . LYS A 1 88 ? -3.418 7.709 8.786 1.00 95.38 88 LYS A CA 1
ATOM 729 C C . LYS A 1 88 ? -4.449 6.595 8.951 1.00 95.38 88 LYS A C 1
ATOM 731 O O . LYS A 1 88 ? -4.096 5.431 9.167 1.00 95.38 88 LYS A O 1
ATOM 736 N N . ILE A 1 89 ? -5.731 6.944 8.847 1.00 95.56 89 ILE A N 1
ATOM 737 C CA . ILE A 1 89 ? -6.800 5.962 8.748 1.00 95.56 89 ILE A CA 1
ATOM 738 C C . ILE A 1 89 ? -6.872 5.496 7.305 1.00 95.56 89 ILE A C 1
ATOM 740 O O . ILE A 1 89 ? -6.949 6.297 6.376 1.00 95.56 89 ILE A O 1
ATOM 744 N N . ILE A 1 90 ? -6.836 4.182 7.139 1.00 95.12 90 ILE A N 1
ATOM 745 C CA . ILE A 1 90 ? -6.995 3.510 5.863 1.00 95.12 90 ILE A CA 1
ATOM 746 C C . ILE A 1 90 ? -8.490 3.325 5.622 1.00 95.12 90 ILE A C 1
ATOM 748 O O . ILE A 1 90 ? -9.210 2.781 6.468 1.00 95.12 90 ILE A O 1
ATOM 752 N N . TRP A 1 91 ? -8.929 3.762 4.453 1.00 94.12 9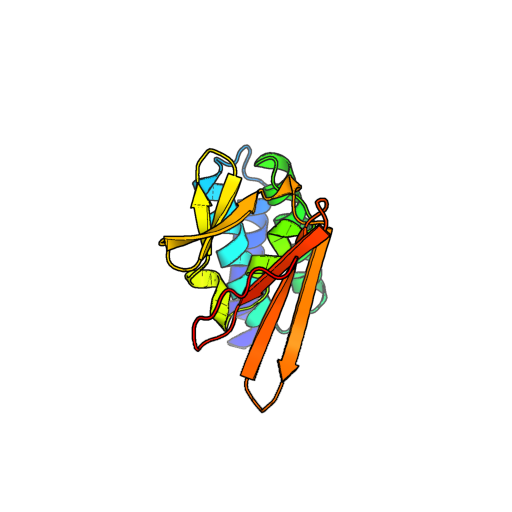1 TRP A N 1
ATOM 753 C CA . TRP A 1 91 ? -10.298 3.675 3.972 1.00 94.12 91 TRP A CA 1
ATOM 754 C C . TRP A 1 91 ? -10.352 2.790 2.730 1.00 94.12 91 TRP A C 1
ATOM 756 O O . TRP A 1 91 ? -9.425 2.805 1.922 1.00 94.12 91 TRP A O 1
ATOM 766 N N . TYR A 1 92 ? -11.427 2.029 2.568 1.00 91.62 92 TYR A N 1
ATOM 767 C CA . TYR A 1 92 ? -11.722 1.243 1.374 1.00 91.62 92 TYR A CA 1
ATOM 768 C C . TYR A 1 92 ? -12.889 1.888 0.621 1.00 91.62 92 TYR A C 1
ATOM 770 O O . TYR A 1 92 ? -13.916 2.217 1.214 1.00 91.62 92 TYR A O 1
ATOM 778 N N . GLU A 1 93 ? -12.685 2.151 -0.671 1.00 90.25 93 GLU A N 1
ATOM 779 C CA . GLU A 1 93 ? -13.602 2.885 -1.560 1.00 90.25 93 GLU A CA 1
ATOM 780 C C . GLU A 1 93 ? -14.022 4.269 -1.019 1.00 90.25 93 GLU A C 1
ATOM 782 O O . GLU A 1 93 ? -15.027 4.839 -1.427 1.00 90.25 93 GLU A O 1
ATOM 787 N N . GLY A 1 94 ? -13.229 4.832 -0.098 1.00 87.31 94 GLY A N 1
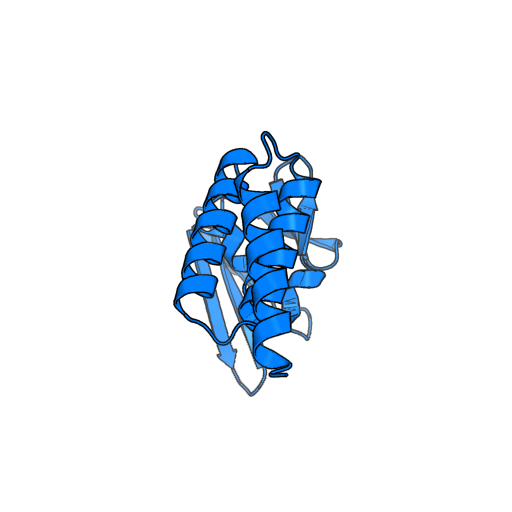ATOM 788 C CA . GLY A 1 94 ? -13.476 6.133 0.534 1.00 87.31 94 GLY A CA 1
ATOM 789 C C . GLY A 1 94 ? -14.653 6.169 1.513 1.00 87.31 94 GLY A C 1
ATOM 790 O O . GLY A 1 94 ? -14.916 7.220 2.089 1.00 87.31 94 GLY A O 1
ATOM 791 N N . VAL A 1 95 ? -15.341 5.047 1.714 1.00 85.50 95 VAL A N 1
ATOM 792 C CA . VAL A 1 95 ? -16.538 4.951 2.561 1.00 85.50 95 VAL A CA 1
ATOM 793 C C . VAL A 1 95 ? -16.292 4.101 3.796 1.00 85.50 95 VAL A C 1
ATOM 795 O O . VAL A 1 95 ? -16.725 4.447 4.891 1.00 85.50 95 VAL A O 1
ATOM 798 N N . GLU A 1 96 ? -15.537 3.020 3.641 1.00 88.38 96 GLU A N 1
ATOM 799 C CA . GLU A 1 96 ? -15.423 2.009 4.672 1.00 88.38 96 GLU A CA 1
ATOM 800 C C . GLU A 1 96 ? -14.113 2.108 5.448 1.00 88.38 96 GLU A C 1
ATOM 802 O O . GLU A 1 96 ? -13.021 2.118 4.871 1.00 88.38 96 GLU A O 1
ATOM 807 N N . ARG A 1 97 ? -14.198 2.133 6.779 1.00 90.44 97 ARG A N 1
ATOM 808 C CA . ARG A 1 97 ? -13.013 2.269 7.629 1.00 90.44 97 ARG A CA 1
ATOM 809 C C . ARG A 1 97 ? -12.308 0.928 7.814 1.00 90.44 97 ARG A C 1
ATOM 811 O O . ARG A 1 97 ? -12.745 0.085 8.590 1.00 90.44 97 ARG A O 1
ATOM 818 N N . VAL A 1 98 ? -11.127 0.785 7.218 1.00 90.31 98 VAL A N 1
ATOM 819 C CA . VAL A 1 98 ? -10.269 -0.393 7.404 1.00 90.31 98 VAL A CA 1
ATOM 820 C C . VAL A 1 98 ? -9.582 -0.357 8.772 1.00 90.31 98 VAL A C 1
ATOM 822 O O . VAL A 1 98 ? -9.572 -1.335 9.515 1.00 90.31 98 VAL A O 1
ATOM 825 N N . GLY A 1 99 ? -9.017 0.785 9.159 1.00 90.75 99 GLY A N 1
ATOM 826 C CA . GLY A 1 99 ? -8.329 0.927 10.444 1.00 90.75 99 GLY A CA 1
ATOM 827 C C . GLY A 1 99 ? -7.204 1.950 10.409 1.00 90.75 99 GLY A C 1
ATOM 828 O O . GLY A 1 99 ? -6.866 2.470 9.355 1.00 90.75 99 GLY A O 1
ATOM 829 N N . SER A 1 100 ? -6.629 2.250 11.574 1.00 93.94 100 SER A N 1
ATOM 830 C CA . SER A 1 100 ? -5.386 3.030 11.637 1.00 93.94 100 SER A CA 1
ATOM 831 C C . SER A 1 100 ? -4.214 2.182 11.146 1.00 93.94 100 SER A C 1
ATOM 833 O O . SER A 1 100 ? -4.149 0.997 11.479 1.00 93.94 100 SER A O 1
ATOM 835 N N . ALA A 1 101 ? -3.279 2.789 10.413 1.00 93.56 101 ALA A N 1
ATOM 836 C CA . ALA A 1 101 ? -2.060 2.132 9.947 1.00 93.56 101 ALA A CA 1
ATOM 837 C C . ALA A 1 101 ? -1.271 1.460 11.087 1.00 93.56 101 ALA A C 1
ATOM 839 O O . ALA A 1 101 ? -0.848 0.312 10.959 1.00 93.56 101 ALA A O 1
ATOM 840 N N . ASP A 1 102 ? -1.143 2.124 12.237 1.00 93.38 102 ASP A N 1
ATOM 841 C CA . ASP A 1 102 ? -0.424 1.581 13.401 1.00 93.38 102 ASP A CA 1
ATOM 842 C C . ASP A 1 102 ? -1.242 0.544 14.181 1.00 93.38 102 ASP A C 1
ATOM 844 O O . ASP A 1 102 ? -0.712 -0.214 14.989 1.00 93.38 102 ASP A O 1
ATOM 848 N N . GLY A 1 103 ? -2.550 0.482 13.923 1.00 93.56 103 GLY A N 1
ATOM 849 C CA . GLY A 1 103 ? -3.457 -0.483 14.537 1.00 93.56 103 GLY A CA 1
ATOM 850 C C . GLY A 1 103 ? -3.475 -1.847 13.848 1.00 93.56 103 GLY A C 1
ATOM 851 O O . GLY A 1 103 ? -4.094 -2.767 14.385 1.00 93.56 103 GLY A O 1
ATOM 852 N N . ILE A 1 104 ? -2.836 -1.992 12.681 1.00 94.94 104 ILE A N 1
ATOM 853 C CA . ILE A 1 104 ? -2.801 -3.251 11.928 1.00 94.94 104 ILE A CA 1
ATOM 854 C C . ILE A 1 104 ? -1.720 -4.166 12.499 1.00 94.94 104 ILE A C 1
ATOM 856 O O . ILE A 1 104 ? -0.527 -3.868 12.434 1.00 94.94 104 ILE A O 1
ATOM 860 N N . LYS A 1 105 ? -2.157 -5.323 12.998 1.00 95.50 105 LYS A N 1
ATOM 861 C CA . LYS A 1 105 ? -1.297 -6.392 13.509 1.00 95.50 105 LYS A CA 1
ATOM 862 C C . LYS A 1 105 ? -0.831 -7.314 12.388 1.00 95.50 105 LYS A C 1
ATOM 864 O O . LYS A 1 105 ? 0.337 -7.683 12.354 1.00 95.50 105 LYS A O 1
ATOM 869 N N . GLN A 1 106 ? -1.732 -7.702 11.487 1.00 95.06 106 GLN A N 1
ATOM 870 C CA . GLN A 1 106 ? -1.393 -8.556 10.351 1.00 95.06 106 GLN A CA 1
ATOM 871 C C . GLN A 1 106 ? -2.347 -8.376 9.174 1.00 95.06 106 GLN A C 1
ATOM 873 O O . GLN A 1 106 ? -3.504 -7.997 9.344 1.00 95.06 106 GLN A O 1
ATOM 878 N N . ILE A 1 107 ? -1.833 -8.670 7.978 1.00 94.44 107 ILE A N 1
ATOM 879 C CA . ILE A 1 107 ? -2.586 -8.682 6.725 1.00 94.44 107 ILE A CA 1
ATOM 880 C C . ILE A 1 107 ? -2.366 -10.040 6.069 1.00 94.44 107 ILE A C 1
ATOM 882 O O . ILE A 1 107 ? -1.231 -10.404 5.762 1.00 94.44 107 ILE A O 1
ATOM 886 N N . ILE A 1 108 ? -3.446 -10.777 5.855 1.00 93.19 108 ILE A N 1
ATOM 887 C CA . ILE A 1 108 ? -3.438 -12.115 5.274 1.00 93.19 108 ILE A CA 1
ATOM 888 C C . ILE A 1 108 ? -4.226 -12.070 3.972 1.00 93.19 108 ILE A C 1
ATOM 890 O O . ILE A 1 108 ? -5.334 -11.547 3.934 1.00 93.19 108 ILE A O 1
ATOM 894 N N . PHE A 1 109 ? -3.665 -12.651 2.920 1.00 91.62 109 PHE A N 1
ATOM 895 C CA . PHE A 1 109 ? -4.361 -12.864 1.658 1.00 91.62 109 PHE A CA 1
ATOM 896 C C . PHE A 1 109 ? -4.772 -14.321 1.529 1.00 91.62 109 PHE A C 1
ATOM 898 O O . PHE A 1 109 ? -3.993 -15.215 1.873 1.00 91.62 109 PHE A O 1
ATOM 905 N N . ARG A 1 110 ? -5.995 -14.554 1.056 1.00 89.19 110 ARG A N 1
ATOM 906 C CA . ARG A 1 110 ? -6.534 -15.888 0.800 1.00 89.19 110 ARG A CA 1
ATOM 907 C C . ARG A 1 110 ? -7.357 -15.868 -0.477 1.00 89.19 110 ARG A C 1
ATOM 909 O O . ARG A 1 110 ? -8.030 -14.888 -0.769 1.00 89.19 110 ARG A O 1
ATOM 916 N N . GLU A 1 111 ? -7.341 -16.987 -1.181 1.00 86.19 111 GLU A N 1
ATOM 917 C CA . GLU A 1 111 ? -8.312 -17.286 -2.225 1.00 86.19 111 GLU A CA 1
ATOM 918 C C . GLU A 1 111 ? -9.313 -18.287 -1.647 1.00 86.19 111 GLU A C 1
ATOM 920 O O . GLU A 1 111 ? -8.925 -19.338 -1.138 1.00 86.19 111 GLU A O 1
ATOM 925 N N . THR A 1 112 ? -10.598 -17.939 -1.639 1.00 78.50 112 THR A N 1
ATOM 926 C CA . THR A 1 112 ? -11.696 -18.788 -1.148 1.00 78.50 112 THR A CA 1
ATOM 927 C C . THR A 1 112 ? -12.809 -18.778 -2.184 1.00 78.50 112 THR A C 1
ATOM 929 O O . THR A 1 112 ? -13.222 -17.709 -2.614 1.00 78.50 112 THR A O 1
ATOM 932 N N . ASP A 1 113 ? -13.270 -19.948 -2.630 1.00 80.44 113 ASP A N 1
ATOM 933 C CA . ASP A 1 113 ? -14.351 -20.085 -3.623 1.00 80.44 113 ASP A CA 1
ATOM 934 C C . ASP A 1 113 ? -14.153 -19.234 -4.899 1.00 80.44 113 ASP A C 1
ATOM 936 O O . ASP A 1 113 ? -15.081 -18.594 -5.396 1.00 80.44 113 ASP A O 1
ATOM 940 N N . ASN A 1 114 ? -12.924 -19.220 -5.435 1.00 80.00 114 ASN A N 1
ATOM 941 C CA . ASN A 1 114 ? -12.497 -18.386 -6.573 1.00 80.00 114 ASN A CA 1
ATOM 942 C C . ASN A 1 114 ? -12.611 -16.866 -6.333 1.00 80.00 114 ASN A C 1
ATOM 944 O O . ASN A 1 114 ? -12.674 -16.088 -7.285 1.00 80.00 114 ASN A O 1
ATOM 948 N N . MET A 1 115 ? -12.640 -16.436 -5.073 1.00 83.62 115 MET A N 1
ATOM 949 C CA . MET A 1 115 ? -12.645 -15.037 -4.666 1.00 83.62 115 MET A CA 1
ATOM 950 C C . MET A 1 115 ? -11.367 -14.706 -3.903 1.00 83.62 115 MET A C 1
ATOM 952 O O . MET A 1 115 ? -10.986 -15.411 -2.970 1.00 83.62 115 MET A O 1
ATOM 956 N N . GLU A 1 116 ? -10.717 -13.612 -4.291 1.00 87.38 116 GLU A N 1
ATOM 957 C CA . GLU A 1 116 ? -9.601 -13.055 -3.532 1.00 87.38 116 GLU A CA 1
ATOM 958 C C . GLU A 1 116 ? -10.123 -12.271 -2.330 1.00 87.38 116 GLU A C 1
ATOM 960 O O . GLU A 1 116 ? -11.028 -11.439 -2.456 1.00 87.38 116 GLU A O 1
ATOM 965 N N . GLU A 1 117 ? -9.531 -12.520 -1.166 1.00 89.12 117 GLU A N 1
ATOM 966 C CA . GLU A 1 117 ? -9.886 -11.865 0.084 1.00 89.12 117 GLU A CA 1
ATOM 967 C C . GLU A 1 117 ? -8.632 -11.386 0.827 1.00 89.12 117 GLU A C 1
ATOM 969 O O . GLU A 1 117 ? -7.631 -12.101 0.943 1.00 89.12 117 GLU A O 1
ATOM 974 N N . ILE A 1 118 ? -8.706 -10.178 1.387 1.00 91.56 118 ILE A N 1
ATOM 975 C CA . ILE A 1 118 ? -7.737 -9.652 2.349 1.00 91.56 118 ILE A CA 1
ATOM 976 C C . ILE A 1 118 ? -8.386 -9.677 3.732 1.00 91.56 118 ILE A C 1
ATOM 978 O O . ILE A 1 118 ? -9.400 -9.020 3.960 1.00 91.56 118 ILE A O 1
ATOM 982 N N . LEU A 1 119 ? -7.776 -10.396 4.670 1.00 91.94 119 LEU A N 1
ATOM 983 C CA . LEU A 1 119 ? -8.091 -10.343 6.093 1.00 91.94 119 LEU A CA 1
ATOM 984 C C . LEU A 1 119 ? -7.082 -9.438 6.801 1.00 91.94 119 LEU A C 1
ATOM 986 O O . LEU A 1 119 ? -5.871 -9.620 6.686 1.00 91.94 119 LEU A O 1
ATOM 990 N N . ILE A 1 120 ? -7.585 -8.472 7.556 1.00 92.31 120 ILE A N 1
ATOM 991 C CA . ILE A 1 120 ? -6.802 -7.492 8.301 1.00 92.31 120 ILE A CA 1
ATOM 992 C C . ILE A 1 120 ? -7.152 -7.662 9.766 1.00 92.31 120 ILE A C 1
ATOM 994 O O . ILE A 1 120 ? -8.268 -7.355 10.180 1.00 92.31 120 ILE A O 1
ATOM 998 N N . GLU A 1 121 ? -6.196 -8.125 10.558 1.00 93.25 121 GLU A N 1
ATOM 999 C CA . GLU A 1 121 ? -6.357 -8.203 12.005 1.00 93.25 121 GLU A CA 1
ATOM 1000 C C . GLU A 1 121 ? -5.699 -7.012 12.680 1.00 93.25 121 GLU A C 1
ATOM 1002 O O . GLU A 1 121 ? -4.601 -6.574 12.316 1.00 93.25 121 GLU A O 1
ATOM 1007 N N . LYS A 1 122 ? -6.372 -6.510 13.708 1.00 93.25 122 LYS A N 1
ATOM 1008 C CA . LYS A 1 122 ? -5.964 -5.339 14.471 1.00 93.25 122 LYS A CA 1
ATOM 1009 C C . LYS A 1 122 ? -5.444 -5.759 15.842 1.00 93.25 122 LYS A C 1
ATOM 1011 O O . LYS A 1 122 ? -5.815 -6.800 16.380 1.00 93.25 122 LYS A O 1
ATOM 1016 N N . PHE A 1 123 ? -4.611 -4.921 16.454 1.00 91.50 123 PHE A N 1
ATOM 1017 C CA . PHE A 1 123 ? -4.097 -5.188 17.806 1.00 91.50 123 PHE A CA 1
ATOM 1018 C C . PHE A 1 123 ? -5.186 -5.248 18.884 1.00 91.50 123 PHE A C 1
ATOM 1020 O O . PHE A 1 123 ? -4.983 -5.872 19.919 1.00 91.50 123 PHE A O 1
ATOM 1027 N N . ASN A 1 124 ? -6.346 -4.637 18.641 1.00 88.69 124 ASN A N 1
ATOM 1028 C CA . ASN A 1 124 ? -7.483 -4.650 19.560 1.00 88.69 124 ASN A CA 1
ATOM 1029 C C . ASN A 1 124 ? -8.376 -5.901 19.431 1.00 88.69 124 ASN A C 1
ATOM 1031 O O . ASN A 1 124 ? -9.488 -5.891 19.946 1.00 88.69 124 ASN A O 1
ATOM 1035 N N . GLY A 1 125 ? -7.931 -6.936 18.712 1.00 85.50 125 GLY A N 1
ATOM 1036 C CA . GLY A 1 125 ? -8.673 -8.187 18.523 1.00 85.50 125 GLY A CA 1
ATOM 1037 C C . GLY A 1 125 ? -9.676 -8.166 17.369 1.00 85.50 125 GLY A C 1
ATOM 1038 O O . GLY A 1 125 ? -10.023 -9.226 16.864 1.00 85.50 125 GLY A O 1
ATOM 1039 N N . ARG A 1 126 ? -10.075 -6.986 16.878 1.00 88.44 126 ARG A N 1
ATOM 1040 C CA . ARG A 1 126 ? -11.014 -6.880 15.753 1.00 88.44 126 ARG A CA 1
ATOM 1041 C C . ARG A 1 126 ? -10.358 -7.283 14.440 1.00 88.44 126 ARG A C 1
ATOM 1043 O O . ARG A 1 126 ? -9.171 -7.027 14.215 1.00 88.44 126 ARG A O 1
ATOM 1050 N N . SER A 1 127 ? -11.163 -7.803 13.522 1.00 89.75 127 SER A N 1
ATOM 1051 C CA . SER A 1 127 ? -10.724 -8.098 12.159 1.00 89.75 127 SER A CA 1
ATOM 1052 C C . SER A 1 127 ? -11.657 -7.508 11.107 1.00 89.75 127 SER A C 1
ATOM 1054 O O . SER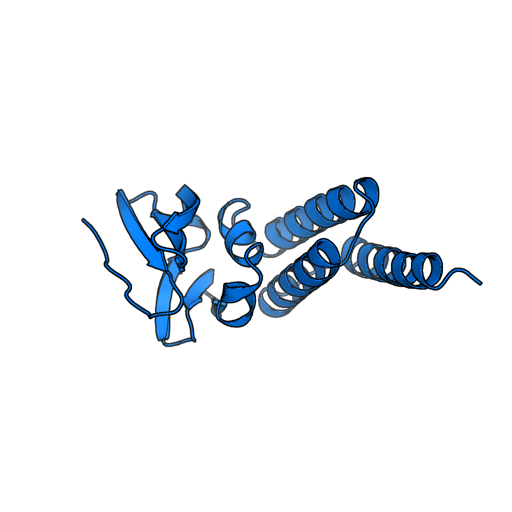 A 1 127 ? -12.831 -7.253 11.365 1.00 89.75 127 SER A O 1
ATOM 1056 N N . ILE A 1 128 ? -11.101 -7.238 9.927 1.00 88.50 128 ILE A N 1
ATOM 1057 C CA . ILE A 1 128 ? -11.840 -6.813 8.740 1.00 88.50 128 ILE A CA 1
ATOM 1058 C C . ILE A 1 128 ? -11.483 -7.729 7.587 1.00 88.50 128 ILE A C 1
ATOM 1060 O O . ILE A 1 128 ? -10.311 -8.007 7.345 1.00 88.50 128 ILE A O 1
ATOM 1064 N N . ARG A 1 129 ? -12.504 -8.136 6.841 1.00 88.69 129 ARG A N 1
ATOM 1065 C CA . ARG A 1 129 ? -12.360 -8.858 5.584 1.00 88.69 129 ARG A CA 1
ATOM 1066 C C . ARG A 1 129 ? -12.753 -7.960 4.413 1.00 88.69 129 ARG A C 1
ATOM 1068 O O . ARG A 1 129 ? -13.781 -7.295 4.472 1.00 88.69 129 ARG A O 1
ATOM 1075 N N . ILE A 1 130 ? -11.945 -7.960 3.358 1.00 87.94 130 ILE A N 1
ATOM 1076 C CA . ILE A 1 130 ? -12.162 -7.189 2.130 1.00 87.94 130 ILE A CA 1
ATOM 1077 C C . ILE A 1 130 ? -12.129 -8.152 0.949 1.00 87.94 130 ILE A C 1
ATOM 1079 O O . ILE A 1 130 ? -11.163 -8.893 0.792 1.00 87.94 130 ILE A O 1
ATOM 1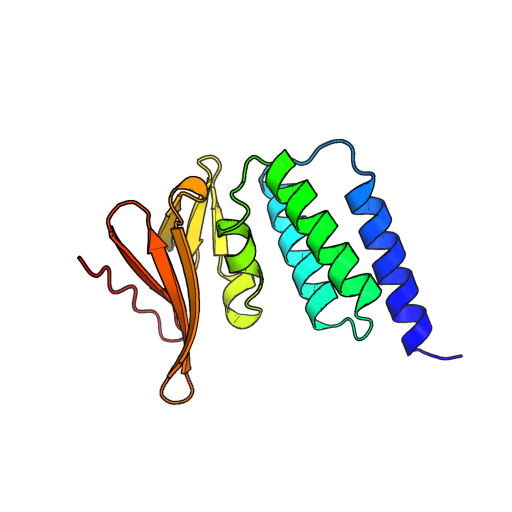083 N N . ASN A 1 131 ? -13.171 -8.130 0.121 1.00 85.44 131 ASN A N 1
ATOM 1084 C CA . ASN A 1 131 ? -13.262 -8.889 -1.122 1.00 85.44 131 ASN A CA 1
ATOM 1085 C C . ASN A 1 131 ? -14.015 -8.075 -2.192 1.00 85.44 131 ASN A C 1
ATOM 1087 O O . ASN A 1 131 ? -14.537 -6.990 -1.915 1.00 85.44 131 ASN A O 1
ATOM 1091 N N . GLU A 1 132 ? -14.057 -8.575 -3.428 1.00 73.25 132 GLU A N 1
ATOM 1092 C CA . GLU A 1 132 ? -14.666 -7.864 -4.565 1.00 73.25 132 GLU A CA 1
ATOM 1093 C C . GLU A 1 132 ? -16.177 -7.620 -4.416 1.00 73.25 132 GLU A C 1
ATOM 1095 O O . GLU A 1 132 ? -16.702 -6.697 -5.033 1.00 73.25 132 GLU A O 1
ATOM 1100 N N . LYS A 1 133 ? -16.880 -8.407 -3.589 1.00 68.44 133 LYS A N 1
ATOM 1101 C CA . LYS A 1 133 ? -18.333 -8.289 -3.388 1.00 68.44 133 LYS A CA 1
ATOM 1102 C C . LYS A 1 133 ? -18.734 -7.341 -2.253 1.00 68.44 133 LYS A C 1
ATOM 1104 O O . LYS A 1 133 ? -19.926 -7.223 -1.999 1.00 68.44 133 LYS A O 1
ATOM 1109 N N . ALA A 1 134 ? -17.766 -6.677 -1.613 1.00 59.28 134 ALA A N 1
ATOM 1110 C CA . ALA A 1 134 ? -17.960 -5.740 -0.508 1.00 59.28 134 ALA A CA 1
ATOM 1111 C C . ALA A 1 134 ? -18.812 -6.322 0.636 1.00 59.28 134 ALA A C 1
ATOM 1113 O O . ALA A 1 134 ? -20.022 -6.131 0.713 1.00 59.28 134 ALA A O 1
ATOM 1114 N N . PHE A 1 135 ? -18.157 -7.003 1.579 1.00 56.12 135 PHE A N 1
ATOM 1115 C CA . PHE A 1 135 ? -18.728 -7.180 2.912 1.00 56.12 135 PHE A CA 1
ATOM 1116 C C . PHE A 1 135 ? -17.632 -7.097 3.975 1.00 56.12 135 PHE A C 1
ATOM 1118 O O . PHE A 1 135 ? -16.912 -8.068 4.226 1.00 56.12 135 PHE A O 1
ATOM 1125 N N . ILE A 1 136 ? -17.528 -5.929 4.613 1.00 59.72 136 ILE A N 1
ATOM 1126 C CA . ILE A 1 136 ? -16.822 -5.773 5.884 1.00 59.72 136 ILE A CA 1
ATOM 1127 C C . ILE A 1 136 ? -17.695 -6.426 6.941 1.00 59.72 136 ILE A C 1
ATOM 1129 O O . ILE A 1 136 ? -18.636 -5.837 7.459 1.00 59.72 136 ILE A O 1
ATOM 1133 N N . LEU A 1 137 ? -17.409 -7.688 7.228 1.00 55.97 137 LEU A N 1
ATOM 1134 C CA . LEU A 1 137 ? -17.824 -8.266 8.493 1.00 55.97 137 LEU A CA 1
ATOM 1135 C C . LEU A 1 137 ? -16.771 -7.810 9.503 1.00 55.97 137 LEU A C 1
ATOM 1137 O O . LEU A 1 137 ? -15.642 -8.301 9.464 1.00 55.97 137 LEU A O 1
ATOM 1141 N N . GLU A 1 138 ? -17.099 -6.828 10.345 1.00 53.00 138 GLU A N 1
ATOM 1142 C CA . GLU A 1 138 ? -16.394 -6.715 11.621 1.00 53.00 138 GLU A CA 1
ATOM 1143 C C . GLU A 1 138 ? -16.732 -7.984 12.410 1.00 53.00 138 GLU A C 1
ATOM 1145 O O . GLU A 1 138 ? -17.900 -8.258 12.681 1.00 53.00 138 GLU A O 1
ATOM 1150 N N . TRP A 1 139 ? -15.716 -8.787 12.718 1.00 51.94 139 TRP A N 1
ATOM 1151 C CA . TRP A 1 139 ? -15.848 -9.899 13.656 1.00 51.94 139 TRP A CA 1
ATOM 1152 C C . TRP A 1 139 ? -15.254 -9.451 14.994 1.00 51.94 139 TRP A C 1
ATOM 1154 O O . TRP A 1 139 ? -14.129 -8.928 15.016 1.00 51.94 139 TRP A O 1
ATOM 1164 N N . GLU A 1 140 ? -16.030 -9.616 16.067 1.00 45.06 140 GLU A N 1
ATOM 1165 C CA . GLU A 1 140 ? -15.570 -9.521 17.462 1.00 45.06 140 GLU A CA 1
ATOM 1166 C C . GLU A 1 140 ? -14.959 -10.841 17.935 1.00 45.06 140 GLU A C 1
ATOM 1168 O O . GLU A 1 140 ? -15.497 -11.914 17.570 1.00 45.06 140 GLU A O 1
#

Sequence (140 aa):
MNSKKYGQDVFIEKINELKNKENFTLDDGIKSIKTLYDMKDKCELLSIRDTIDIVIFKIAQEIFFSKIAVNIFKYEKFRSKFSVDQNKIIWYEGVERVGSADGIKQIIFRETDNMEEILIEKFNGRSIRINEKAFILEWE